Protein AF-A0A285D350-F1 (afdb_monomer_lite)

Secondary structure (DSSP, 8-state):
-THHHH--EEEES-TTPPPPPPPPPTT-S--PPP--TT-TTPPPPHHHHHHHHHTT-SEEEEEEEEETTEEEEEEEEEESS--PPPGGG---

Sequence (92 aa):
MGSYLRQRVGSIADWRYQPVPLLAHPGLDDLVPLDLTHSSLRSVSPIHREYMQNTHVAASLTIGLADGERLWGMLVCHNMTPRIAGSERRPP

Foldseek 3Di:
DVLCLVAQKEKDQFLPDDDDDDDDDPPDPDDDDDDCSHPNNDDDDPVVSVVCVVVLFGMKMKGFDDDVSDGPDIDMDTDNHRHDDDPVPDDD

Organism: NCBI:txid439529

InterPro domains:
  IPR003018 GAF domain [PF01590] (40-82)
  IPR016132 Phytochrome chromophore attachment domain [PS50046] (1-92)
  IPR029016 GAF-like domain superfamily [G3DSA:3.30.450.40] (1-90)

Structure (mmCIF, N/CA/C/O backbone):
data_AF-A0A285D350-F1
#
_entry.id   AF-A0A285D350-F1
#
loop_
_atom_site.group_PDB
_atom_site.id
_atom_site.type_symbol
_atom_site.label_atom_id
_atom_site.label_alt_id
_atom_site.label_comp_id
_atom_site.label_asym_id
_atom_site.label_entity_id
_atom_site.label_seq_id
_atom_site.pdbx_PDB_ins_code
_atom_site.Cartn_x
_atom_site.Cartn_y
_atom_site.Cartn_z
_atom_site.occupancy
_atom_site.B_iso_or_equiv
_atom_site.auth_seq_id
_atom_site.auth_comp_id
_atom_site.auth_asym_id
_atom_site.auth_atom_id
_atom_site.pdbx_PDB_model_num
ATOM 1 N N . MET A 1 1 ? 5.336 8.931 2.870 1.00 42.41 1 MET A N 1
ATOM 2 C CA . MET A 1 1 ? 4.558 10.054 3.440 1.00 42.41 1 MET A CA 1
ATOM 3 C C . MET A 1 1 ? 3.962 10.975 2.370 1.00 42.41 1 MET A C 1
ATOM 5 O O . MET A 1 1 ? 2.776 11.249 2.445 1.00 42.41 1 MET A O 1
ATOM 9 N N . GLY A 1 2 ? 4.714 11.404 1.343 1.00 53.31 2 GLY A N 1
ATOM 10 C CA . GLY A 1 2 ? 4.216 12.350 0.322 1.00 53.31 2 GLY A CA 1
ATOM 11 C C . GLY A 1 2 ? 3.098 11.858 -0.615 1.00 53.31 2 GLY A C 1
ATOM 12 O O . GLY A 1 2 ? 2.440 12.685 -1.238 1.00 53.31 2 GLY A O 1
ATOM 13 N N . SER A 1 3 ? 2.830 10.546 -0.714 1.00 59.09 3 SER A N 1
ATOM 14 C CA . SER A 1 3 ? 1.742 10.057 -1.577 1.00 59.09 3 SER A CA 1
ATOM 15 C C . SER A 1 3 ? 0.355 10.387 -1.034 1.00 59.09 3 SER A C 1
ATOM 17 O O . SER A 1 3 ? -0.541 10.567 -1.835 1.00 59.09 3 SER A O 1
ATOM 19 N N . TYR A 1 4 ? 0.155 10.499 0.284 1.00 55.75 4 TYR A N 1
ATOM 20 C CA . TYR A 1 4 ? -1.187 10.678 0.865 1.00 55.75 4 TYR A CA 1
ATOM 21 C C . TYR A 1 4 ? -1.789 12.065 0.618 1.00 55.75 4 TYR A C 1
ATOM 23 O O . TYR A 1 4 ? -3.002 12.229 0.677 1.00 55.75 4 TYR A O 1
ATOM 31 N N . LEU A 1 5 ? -0.947 13.046 0.288 1.00 60.25 5 LEU A N 1
ATOM 32 C CA . LEU A 1 5 ? -1.401 14.344 -0.209 1.00 60.25 5 LEU A CA 1
ATOM 33 C C . LEU A 1 5 ? -1.850 14.277 -1.674 1.00 60.25 5 LEU A C 1
ATOM 35 O O . LEU A 1 5 ? -2.768 14.993 -2.059 1.00 60.25 5 LEU A O 1
ATOM 39 N N . ARG A 1 6 ? -1.226 13.403 -2.476 1.00 63.06 6 ARG A N 1
ATOM 40 C CA . ARG A 1 6 ? -1.479 13.265 -3.921 1.00 63.06 6 ARG A CA 1
ATOM 41 C C . ARG A 1 6 ? -2.569 12.240 -4.250 1.00 63.06 6 ARG A C 1
ATOM 43 O O . ARG A 1 6 ? -3.367 12.449 -5.154 1.00 63.06 6 ARG A O 1
ATOM 50 N N . GLN A 1 7 ? -2.643 11.158 -3.488 1.00 70.56 7 GLN A N 1
ATOM 51 C CA . GLN A 1 7 ? -3.669 10.127 -3.547 1.00 70.56 7 GLN A CA 1
ATOM 52 C C . GLN A 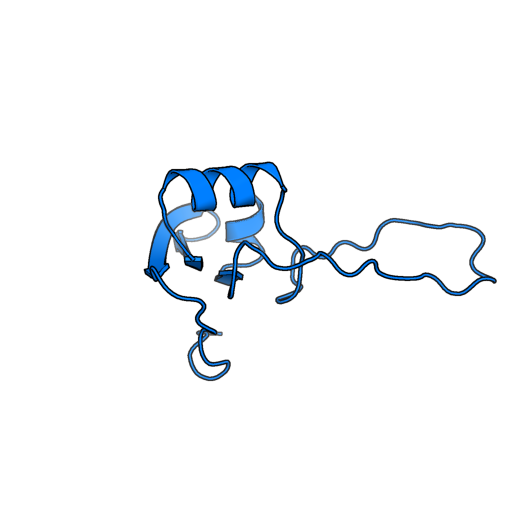1 7 ? -4.166 9.881 -2.125 1.00 70.56 7 GLN A C 1
ATOM 54 O O . GLN A 1 7 ? -3.525 9.202 -1.320 1.00 70.56 7 GLN A O 1
ATOM 59 N N . ARG A 1 8 ? -5.319 10.482 -1.821 1.00 73.69 8 ARG A N 1
ATOM 60 C CA . ARG A 1 8 ? -5.891 10.519 -0.472 1.00 73.69 8 ARG A CA 1
ATOM 61 C C . ARG A 1 8 ? -6.428 9.172 -0.013 1.00 73.69 8 ARG A C 1
ATOM 63 O O . ARG A 1 8 ? -6.519 8.963 1.185 1.00 73.69 8 ARG A O 1
ATOM 70 N N . VAL A 1 9 ? -6.747 8.255 -0.927 1.00 82.19 9 VAL A N 1
ATOM 71 C CA . VAL A 1 9 ? -7.259 6.923 -0.582 1.00 82.19 9 VAL A CA 1
ATOM 72 C C . VAL A 1 9 ? -6.379 5.831 -1.176 1.00 82.19 9 VAL A C 1
ATOM 74 O O . VAL A 1 9 ? -6.189 5.773 -2.390 1.00 82.19 9 VAL A O 1
ATOM 77 N N . GLY A 1 10 ? -5.885 4.939 -0.319 1.00 88.50 10 GLY A N 1
ATOM 78 C CA . GLY A 1 10 ? -5.151 3.734 -0.701 1.00 88.50 10 GLY A CA 1
ATOM 79 C C . GLY A 1 10 ? -5.777 2.493 -0.075 1.00 88.50 10 GLY A C 1
ATOM 80 O O . GLY A 1 10 ? -6.246 2.544 1.060 1.00 88.50 10 GLY A O 1
ATOM 81 N N . SER A 1 11 ? -5.794 1.378 -0.801 1.00 91.38 11 SER A N 1
ATOM 82 C CA . SER A 1 11 ? -6.365 0.119 -0.314 1.00 91.38 11 SER A CA 1
ATOM 83 C C . SER A 1 11 ? -5.489 -1.075 -0.665 1.00 91.38 11 SER A C 1
ATOM 85 O O . SER A 1 11 ? -4.987 -1.166 -1.782 1.00 91.38 11 SER A O 1
ATOM 87 N N . ILE A 1 12 ? -5.383 -2.016 0.267 1.00 93.94 12 ILE A N 1
ATOM 88 C CA . ILE A 1 12 ? -4.730 -3.315 0.114 1.00 93.94 12 ILE A CA 1
ATOM 89 C C . ILE A 1 12 ? -5.782 -4.361 0.465 1.00 93.94 12 ILE A C 1
ATOM 91 O O . ILE A 1 12 ? -6.179 -4.463 1.624 1.00 93.94 12 ILE A O 1
ATOM 95 N N . ALA A 1 13 ? -6.264 -5.101 -0.533 1.00 94.31 13 ALA A N 1
ATOM 96 C CA . ALA A 1 13 ? -7.353 -6.060 -0.339 1.00 94.31 13 ALA A CA 1
ATOM 97 C C . ALA A 1 13 ? -6.896 -7.376 0.311 1.00 94.31 13 ALA A C 1
ATOM 99 O O . ALA A 1 13 ? -7.656 -7.988 1.058 1.00 94.31 13 ALA A O 1
ATOM 100 N N . ASP A 1 14 ? -5.664 -7.795 0.029 1.00 95.62 14 ASP A N 1
ATOM 101 C CA . ASP A 1 14 ? -4.968 -8.906 0.679 1.00 95.62 14 ASP A CA 1
ATOM 102 C C . ASP A 1 14 ? -3.470 -8.604 0.608 1.00 95.62 14 ASP A C 1
ATOM 104 O O . ASP A 1 14 ? -2.965 -8.335 -0.481 1.00 95.62 14 ASP A O 1
ATOM 108 N N . TRP A 1 15 ? -2.743 -8.626 1.725 1.00 94.88 15 TRP A N 1
ATOM 109 C CA . TRP A 1 15 ? -1.292 -8.401 1.707 1.00 94.88 15 TRP A CA 1
ATOM 110 C C . TRP A 1 15 ? -0.523 -9.520 0.992 1.00 94.88 15 TRP A C 1
ATOM 112 O O . TRP A 1 15 ? 0.577 -9.275 0.498 1.00 94.88 15 TRP A O 1
ATOM 122 N N . ARG A 1 16 ? -1.093 -10.729 0.896 1.00 95.69 16 ARG A N 1
ATOM 123 C CA . ARG A 1 16 ? -0.460 -11.908 0.274 1.00 95.69 16 ARG A CA 1
ATOM 124 C C . ARG A 1 16 ? -0.526 -11.896 -1.249 1.00 95.69 16 ARG A C 1
ATOM 126 O 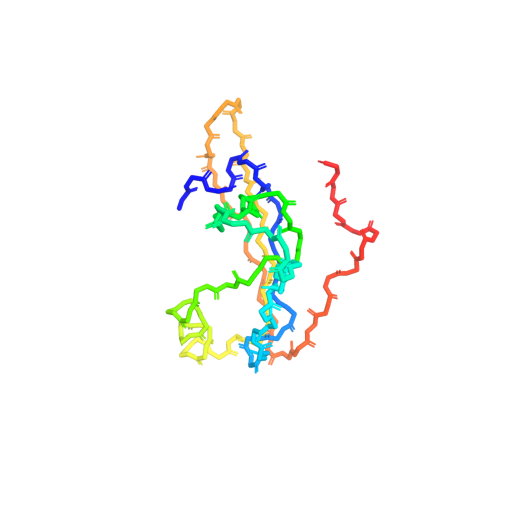O . ARG A 1 16 ? -0.071 -12.845 -1.880 1.00 95.69 16 ARG A O 1
ATOM 133 N N . TYR A 1 17 ? -1.106 -10.858 -1.850 1.00 94.31 17 TYR A N 1
ATOM 134 C CA . TYR A 1 17 ? -1.190 -10.760 -3.299 1.00 94.31 17 TYR A CA 1
ATOM 135 C C . TYR A 1 17 ? 0.204 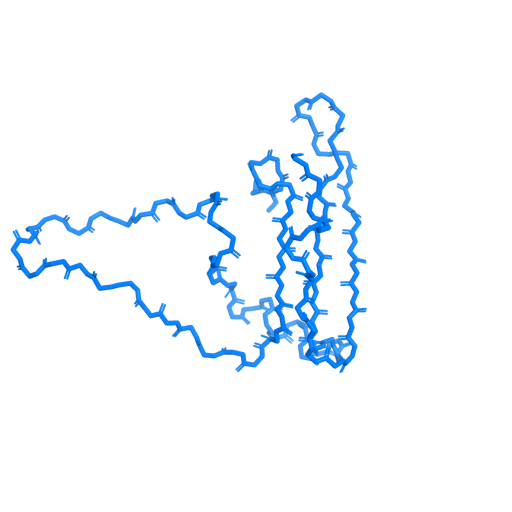-10.821 -3.947 1.00 94.31 17 TYR A C 1
ATOM 137 O O . TYR A 1 17 ? 1.199 -10.295 -3.427 1.00 94.31 17 TYR A O 1
ATOM 145 N N . GLN A 1 18 ? 0.257 -11.441 -5.123 1.00 95.12 18 GLN A N 1
ATOM 146 C CA . GLN A 1 18 ? 1.439 -11.430 -5.969 1.00 95.12 18 GLN A CA 1
ATOM 147 C C . GLN A 1 18 ? 1.399 -10.181 -6.866 1.00 95.12 18 GLN A C 1
ATOM 149 O O . GLN A 1 18 ? 0.420 -9.997 -7.592 1.00 95.12 18 GLN A O 1
ATOM 154 N N . PRO A 1 19 ? 2.420 -9.302 -6.827 1.00 94.25 19 PRO A N 1
ATOM 155 C CA . PRO A 1 19 ? 2.487 -8.154 -7.722 1.00 94.25 19 PRO A CA 1
ATOM 156 C C . PRO A 1 19 ? 2.502 -8.596 -9.185 1.00 94.25 19 PRO A C 1
ATOM 158 O O . PRO A 1 19 ? 3.257 -9.495 -9.554 1.00 94.25 19 PRO A O 1
ATOM 161 N N . VAL A 1 20 ? 1.692 -7.938 -10.011 1.00 94.94 20 VAL A N 1
ATOM 162 C CA . VAL A 1 20 ? 1.656 -8.161 -11.460 1.00 94.94 20 VAL A CA 1
ATOM 163 C C . VAL A 1 20 ? 2.481 -7.060 -12.133 1.00 94.94 20 VAL A C 1
ATOM 165 O O . VAL A 1 20 ? 2.172 -5.881 -11.928 1.00 94.94 20 VAL A O 1
ATOM 168 N N . PRO A 1 21 ? 3.540 -7.398 -12.891 1.00 92.19 21 PRO A N 1
ATOM 169 C CA . PRO A 1 21 ? 4.363 -6.400 -13.562 1.00 92.19 21 PRO A CA 1
ATOM 170 C C . PRO A 1 21 ? 3.600 -5.753 -14.722 1.00 92.19 21 PRO A C 1
ATOM 172 O O . PRO A 1 21 ? 2.837 -6.411 -15.428 1.00 92.19 21 PRO A O 1
ATOM 175 N N . LEU A 1 22 ? 3.844 -4.460 -14.944 1.00 90.88 22 LEU A N 1
ATOM 176 C CA . LEU A 1 22 ? 3.435 -3.793 -16.177 1.00 90.88 22 LEU A CA 1
ATOM 177 C C . LEU A 1 22 ? 4.453 -4.124 -17.269 1.00 90.88 22 LEU A C 1
ATOM 179 O O . LEU A 1 22 ? 5.656 -3.980 -17.056 1.00 90.88 22 LEU A O 1
ATOM 183 N N . LEU A 1 23 ? 3.963 -4.568 -18.424 1.00 90.88 23 LEU A N 1
ATOM 184 C CA . LEU A 1 23 ? 4.792 -4.881 -19.582 1.00 90.88 23 LEU A CA 1
ATOM 185 C C . LEU A 1 23 ? 4.743 -3.712 -20.563 1.00 90.88 23 LEU A C 1
ATOM 187 O O . LEU A 1 23 ? 3.664 -3.221 -20.897 1.00 90.88 23 LEU A O 1
ATOM 191 N N . ALA A 1 24 ? 5.912 -3.269 -21.016 1.00 88.88 24 ALA A N 1
ATOM 192 C CA . ALA A 1 24 ? 6.019 -2.294 -22.090 1.00 88.88 24 ALA A CA 1
ATOM 193 C C . ALA A 1 24 ? 5.924 -2.988 -23.456 1.00 88.88 24 ALA A C 1
ATOM 195 O O . ALA A 1 24 ? 6.251 -4.169 -23.595 1.00 88.88 24 ALA A O 1
ATOM 196 N N . HIS A 1 25 ? 5.483 -2.246 -24.472 1.00 88.94 25 HIS A N 1
ATOM 197 C CA . HIS A 1 25 ? 5.488 -2.743 -25.844 1.00 88.94 25 HIS A CA 1
ATOM 198 C C . HIS A 1 25 ? 6.940 -2.957 -26.327 1.00 88.94 25 HIS A C 1
ATOM 200 O O . HIS A 1 25 ? 7.766 -2.075 -26.094 1.00 88.94 25 HIS A O 1
ATOM 206 N N . PRO A 1 26 ? 7.265 -4.054 -27.043 1.00 85.56 26 PRO A N 1
ATOM 207 C CA . PRO A 1 26 ? 8.645 -4.376 -27.439 1.00 85.56 26 PRO A CA 1
ATOM 208 C C . PRO A 1 26 ? 9.358 -3.337 -28.318 1.00 85.56 26 PRO A C 1
ATOM 210 O O . PRO A 1 26 ? 10.575 -3.361 -28.414 1.00 85.56 26 PRO A O 1
ATOM 213 N N . GLY A 1 27 ? 8.604 -2.461 -28.986 1.00 89.56 27 GLY A N 1
ATOM 214 C CA . GLY A 1 27 ? 9.134 -1.391 -29.845 1.00 89.56 27 GLY A CA 1
ATOM 215 C C . GLY A 1 27 ? 9.362 -0.048 -29.142 1.00 89.56 27 GLY A C 1
ATOM 216 O O . GLY A 1 27 ? 9.463 0.964 -29.825 1.00 89.56 27 GLY A O 1
ATOM 217 N N . LEU A 1 28 ? 9.329 -0.007 -27.807 1.00 86.69 28 LEU A N 1
ATOM 218 C CA . LEU A 1 28 ? 9.681 1.182 -27.030 1.00 86.69 28 LEU A CA 1
ATOM 219 C C . LEU A 1 28 ? 11.150 1.090 -26.613 1.00 86.69 28 LEU A C 1
ATOM 221 O O . LEU A 1 28 ? 11.501 0.237 -25.800 1.00 86.69 28 LEU A O 1
ATOM 225 N N . AS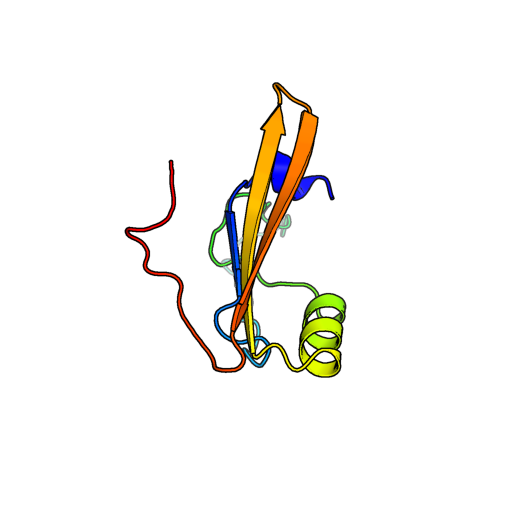P A 1 29 ? 11.977 1.983 -27.153 1.00 78.94 29 ASP A N 1
ATOM 226 C CA . ASP A 1 29 ? 13.423 2.000 -26.895 1.00 78.94 29 ASP A CA 1
ATOM 227 C C . ASP A 1 29 ? 13.772 2.606 -25.522 1.00 78.94 29 ASP A C 1
ATOM 229 O O . ASP A 1 29 ? 14.737 2.189 -24.884 1.00 78.94 29 ASP A O 1
ATOM 233 N N . ASP A 1 30 ? 12.935 3.522 -25.020 1.00 79.81 30 ASP A N 1
ATOM 234 C CA . ASP A 1 30 ? 13.108 4.175 -23.720 1.00 79.81 30 ASP A CA 1
ATOM 235 C C . ASP A 1 30 ? 12.050 3.711 -22.711 1.00 79.81 30 ASP A C 1
ATOM 237 O O . ASP A 1 30 ? 10.888 4.130 -22.720 1.00 79.81 30 ASP A O 1
ATOM 241 N N . LEU A 1 31 ? 12.474 2.855 -21.781 1.00 83.88 31 LEU A N 1
ATOM 242 C CA . LEU A 1 31 ? 11.641 2.383 -20.677 1.00 83.88 31 LEU A CA 1
ATOM 243 C C . LEU A 1 31 ? 11.702 3.357 -19.497 1.00 83.88 31 LEU A C 1
ATOM 245 O O . LEU A 1 31 ? 12.409 3.134 -18.513 1.00 83.88 31 LEU A O 1
ATOM 249 N N . VAL A 1 32 ? 10.929 4.439 -19.578 1.00 85.69 32 VAL A N 1
ATOM 250 C CA . VAL A 1 32 ? 10.731 5.348 -18.441 1.00 85.69 32 VAL A CA 1
ATOM 251 C C . VAL A 1 32 ? 9.682 4.757 -17.485 1.00 85.69 32 VAL A C 1
ATOM 253 O O . VAL A 1 32 ? 8.577 4.426 -17.926 1.00 85.69 32 VAL A O 1
ATOM 256 N N . PRO A 1 33 ? 9.971 4.625 -16.174 1.00 87.25 33 PRO A N 1
ATOM 257 C CA . PRO A 1 33 ? 8.986 4.155 -15.205 1.00 87.25 33 PRO A CA 1
ATOM 258 C C . PRO A 1 33 ? 7.744 5.052 -15.171 1.00 87.25 33 PRO A C 1
ATOM 260 O O . PRO A 1 33 ? 7.846 6.268 -15.005 1.00 87.25 33 PRO A O 1
ATOM 263 N N . LEU A 1 34 ? 6.562 4.444 -15.278 1.00 89.06 34 LEU A N 1
ATOM 264 C CA . LEU A 1 34 ? 5.297 5.163 -15.163 1.00 89.06 34 LEU A CA 1
ATOM 265 C C . LEU A 1 34 ? 5.075 5.633 -13.719 1.00 89.06 34 LEU A C 1
ATOM 267 O O . LEU A 1 34 ? 5.130 4.830 -12.781 1.00 89.06 34 LEU A O 1
ATOM 271 N N . ASP A 1 35 ? 4.757 6.915 -13.536 1.00 89.69 35 ASP A N 1
ATOM 272 C CA . ASP A 1 35 ? 4.320 7.419 -12.236 1.00 89.69 35 ASP A CA 1
ATOM 273 C C . ASP A 1 35 ? 2.903 6.914 -11.921 1.00 89.69 35 ASP A C 1
ATOM 275 O O . ASP A 1 35 ? 1.897 7.390 -12.446 1.00 89.69 35 ASP A O 1
ATOM 279 N N . LEU A 1 36 ? 2.825 5.924 -11.031 1.00 89.38 36 LEU A N 1
ATOM 280 C CA . LEU A 1 36 ? 1.572 5.324 -10.575 1.00 89.38 36 LEU A CA 1
ATOM 281 C C . LEU A 1 36 ? 0.983 6.018 -9.338 1.00 89.38 36 LEU A C 1
ATOM 283 O O . LEU A 1 36 ? 0.101 5.444 -8.697 1.00 89.38 36 LEU A O 1
ATOM 287 N N . THR A 1 37 ? 1.442 7.220 -8.970 1.00 86.88 37 THR A N 1
ATOM 288 C CA . THR A 1 37 ? 1.023 7.923 -7.743 1.00 86.88 37 THR A CA 1
ATOM 289 C C . THR A 1 37 ? -0.492 8.069 -7.599 1.00 86.88 37 THR A C 1
ATOM 291 O O . THR A 1 37 ? -0.951 8.098 -6.467 1.00 86.88 37 THR A O 1
ATOM 294 N N . HIS A 1 38 ? -1.265 8.120 -8.690 1.00 85.62 38 HIS A N 1
ATOM 295 C CA . HIS A 1 38 ? -2.735 8.218 -8.656 1.00 85.62 38 HIS A CA 1
ATOM 296 C C . HIS A 1 38 ? -3.458 6.902 -8.999 1.00 85.62 38 HIS A C 1
ATOM 298 O O . HIS A 1 38 ? -4.688 6.853 -9.028 1.00 85.62 38 HIS A O 1
ATOM 304 N N . SER A 1 39 ? -2.720 5.817 -9.255 1.00 87.69 39 SER A N 1
ATOM 305 C CA . SER A 1 39 ? -3.313 4.520 -9.581 1.00 87.69 39 SER A CA 1
ATOM 306 C C . SER A 1 39 ? -3.866 3.843 -8.332 1.00 87.69 39 SER A C 1
ATOM 308 O O . SER A 1 39 ? -3.174 3.659 -7.331 1.00 87.69 39 SER A O 1
ATOM 310 N N . SER A 1 40 ? -5.126 3.414 -8.393 1.00 83.88 40 SER A N 1
ATOM 311 C CA . SER A 1 40 ? -5.756 2.661 -7.300 1.00 83.88 40 SER A CA 1
ATOM 312 C C . SER A 1 40 ? -5.261 1.215 -7.179 1.00 83.88 40 SER A C 1
ATOM 314 O O . SER A 1 40 ? -5.437 0.607 -6.128 1.00 83.88 40 SER A O 1
ATOM 316 N N . LEU A 1 41 ? -4.617 0.687 -8.225 1.00 88.00 41 LEU A N 1
ATOM 317 C CA . LEU A 1 41 ? -4.063 -0.672 -8.280 1.00 88.00 41 LEU A CA 1
ATOM 318 C C . LEU A 1 41 ? -2.539 -0.691 -8.102 1.00 88.00 41 LEU A C 1
ATOM 320 O O . LEU A 1 41 ? -1.893 -1.711 -8.347 1.00 88.00 41 LEU A O 1
ATOM 324 N N . ARG A 1 42 ? -1.939 0.439 -7.706 1.00 90.19 42 ARG A N 1
ATOM 325 C CA . ARG A 1 42 ? -0.498 0.518 -7.467 1.00 90.19 42 ARG A CA 1
ATOM 326 C C . ARG A 1 42 ? -0.090 -0.526 -6.427 1.00 90.19 42 ARG A C 1
ATOM 328 O O . ARG A 1 42 ? -0.652 -0.589 -5.336 1.00 90.19 42 ARG A O 1
ATOM 335 N N . SER A 1 43 ? 0.937 -1.305 -6.759 1.00 92.19 43 SER A N 1
ATOM 336 C CA . SER A 1 43 ? 1.512 -2.268 -5.825 1.00 92.19 43 SER A CA 1
ATOM 337 C C . SER A 1 43 ? 2.142 -1.576 -4.615 1.00 92.19 43 SER A C 1
ATOM 339 O O . SER A 1 43 ? 2.707 -0.485 -4.713 1.00 92.19 43 SER A O 1
ATOM 341 N N . VAL A 1 44 ? 2.065 -2.238 -3.465 1.00 92.19 44 VAL A N 1
ATOM 342 C CA . VAL A 1 44 ? 2.652 -1.779 -2.210 1.00 92.19 44 VAL A CA 1
ATOM 343 C C . VAL A 1 44 ? 4.038 -2.371 -1.985 1.00 92.19 44 VAL A C 1
ATOM 345 O O . VAL A 1 44 ? 4.380 -3.439 -2.492 1.00 92.19 44 VAL A O 1
ATOM 348 N N . SER A 1 45 ? 4.850 -1.652 -1.208 1.00 92.06 45 SER A N 1
ATOM 349 C CA . SER A 1 45 ? 6.209 -2.077 -0.873 1.00 92.06 45 SER A CA 1
ATOM 350 C C . SER A 1 45 ? 6.209 -3.436 -0.153 1.00 92.06 45 SER A C 1
ATOM 352 O O . SER A 1 45 ? 5.380 -3.638 0.741 1.00 92.06 45 SER A O 1
ATOM 354 N N . PRO A 1 46 ? 7.161 -4.341 -0.459 1.00 93.31 46 PRO A N 1
ATOM 355 C CA . PRO A 1 46 ? 7.366 -5.578 0.294 1.00 93.31 46 PRO A CA 1
ATOM 356 C C . PRO A 1 46 ? 7.481 -5.366 1.807 1.00 93.31 46 PRO A C 1
ATOM 358 O O . PRO A 1 46 ? 6.872 -6.116 2.558 1.00 93.31 46 PRO A O 1
ATOM 361 N N . ILE A 1 47 ? 8.145 -4.289 2.242 1.00 95.50 47 ILE A N 1
ATOM 362 C CA . ILE A 1 47 ? 8.309 -3.950 3.666 1.00 95.50 47 ILE A CA 1
ATOM 363 C C . ILE A 1 47 ? 6.950 -3.678 4.328 1.00 95.50 47 ILE A C 1
ATOM 365 O O . ILE A 1 47 ? 6.704 -4.078 5.462 1.00 95.50 47 ILE A O 1
ATOM 369 N N . HIS A 1 48 ? 6.029 -3.013 3.622 1.00 93.00 48 HIS A N 1
ATOM 370 C CA . HIS A 1 48 ? 4.699 -2.750 4.173 1.00 93.00 48 HIS A CA 1
ATOM 371 C C . HIS A 1 48 ? 3.854 -4.028 4.257 1.00 93.00 48 HIS A C 1
ATOM 373 O O . HIS A 1 48 ? 3.084 -4.188 5.198 1.00 93.00 48 HIS A O 1
ATOM 379 N N . ARG A 1 49 ? 4.035 -4.965 3.316 1.00 94.44 49 ARG A N 1
ATOM 380 C CA . ARG A 1 49 ? 3.391 -6.287 3.374 1.00 94.44 49 ARG A CA 1
ATOM 381 C C . ARG A 1 49 ? 3.898 -7.111 4.558 1.00 94.44 49 ARG A C 1
ATOM 383 O O . ARG A 1 49 ? 3.088 -7.690 5.270 1.00 94.44 49 ARG A O 1
ATOM 390 N N . GLU A 1 50 ? 5.204 -7.096 4.812 1.00 95.62 50 GLU A N 1
ATOM 391 C CA . GLU A 1 50 ? 5.802 -7.738 5.989 1.00 95.62 50 GLU A CA 1
ATOM 392 C C . GLU A 1 50 ? 5.276 -7.124 7.296 1.00 95.62 50 GLU A C 1
ATOM 394 O O . GLU A 1 50 ? 4.899 -7.837 8.222 1.00 95.62 50 GLU A O 1
ATOM 399 N N . TYR A 1 51 ? 5.144 -5.796 7.356 1.00 95.50 51 TYR A N 1
ATOM 400 C CA . TYR A 1 51 ? 4.514 -5.130 8.497 1.00 95.50 51 TYR A CA 1
ATOM 401 C C . TYR A 1 51 ? 3.063 -5.592 8.723 1.00 95.50 51 TYR A C 1
ATOM 403 O O . TYR A 1 51 ? 2.677 -5.881 9.857 1.00 95.50 51 TYR A O 1
ATOM 411 N N . MET A 1 52 ? 2.257 -5.686 7.660 1.00 96.19 52 MET A N 1
ATOM 412 C CA . MET A 1 52 ? 0.881 -6.191 7.748 1.00 96.19 52 MET A CA 1
ATOM 413 C C . MET A 1 52 ? 0.840 -7.635 8.256 1.00 96.19 52 MET A C 1
ATOM 415 O O . MET A 1 52 ? 0.049 -7.947 9.143 1.00 96.19 52 MET A O 1
ATOM 419 N N . GLN A 1 53 ? 1.737 -8.490 7.761 1.00 95.94 53 GLN A N 1
ATOM 420 C CA . GLN A 1 53 ? 1.891 -9.860 8.244 1.00 95.94 53 GLN A CA 1
ATOM 421 C C . GLN A 1 53 ? 2.209 -9.895 9.746 1.00 95.94 53 GLN A C 1
ATOM 423 O O . GLN A 1 53 ? 1.517 -10.577 10.500 1.00 95.94 53 GLN A O 1
ATOM 428 N N . ASN A 1 54 ? 3.202 -9.124 10.191 1.00 96.81 54 ASN A N 1
ATOM 429 C CA . ASN A 1 54 ? 3.641 -9.091 11.590 1.00 96.81 54 ASN A CA 1
ATOM 430 C C . ASN A 1 54 ? 2.564 -8.541 12.539 1.00 96.81 54 ASN A C 1
ATOM 432 O O . ASN A 1 54 ? 2.512 -8.900 13.714 1.00 96.81 54 ASN A O 1
ATOM 436 N N . THR A 1 55 ? 1.680 -7.684 12.029 1.00 95.56 55 THR A N 1
ATOM 437 C CA . THR A 1 55 ? 0.539 -7.125 12.771 1.00 95.56 55 THR A CA 1
ATOM 438 C C . THR A 1 55 ? -0.756 -7.915 12.583 1.00 95.56 55 THR A C 1
ATOM 440 O O . THR A 1 55 ? -1.792 -7.513 13.106 1.00 95.56 55 THR A O 1
ATOM 443 N N . HIS A 1 56 ? -0.699 -9.061 11.896 1.00 96.12 56 HIS A N 1
ATOM 444 C CA . HIS A 1 56 ? -1.833 -9.948 11.624 1.00 96.12 56 HIS A CA 1
ATOM 445 C C . HIS A 1 56 ? -2.971 -9.295 10.816 1.00 96.12 56 HIS A C 1
ATOM 447 O O . HIS A 1 56 ? -4.097 -9.788 10.809 1.00 96.12 56 HIS A O 1
ATOM 453 N N . VAL A 1 57 ? -2.688 -8.209 10.092 1.00 97.38 57 VAL A N 1
ATOM 454 C CA . VAL A 1 57 ? -3.661 -7.500 9.255 1.00 97.38 57 VAL A CA 1
ATOM 455 C C . VAL A 1 57 ? -3.697 -8.124 7.862 1.00 97.38 57 VAL A C 1
ATOM 457 O O . VAL A 1 57 ? -2.697 -8.136 7.149 1.00 97.38 57 VAL A O 1
ATOM 460 N N . ALA A 1 58 ? -4.867 -8.595 7.429 1.00 97.00 58 ALA A N 1
ATOM 461 C CA . ALA A 1 58 ? -5.045 -9.172 6.098 1.00 97.00 58 ALA A CA 1
ATOM 462 C C . ALA A 1 58 ? -5.273 -8.104 5.015 1.00 97.00 58 ALA A C 1
ATOM 464 O O . ALA A 1 58 ? -4.717 -8.200 3.923 1.00 97.00 58 ALA A O 1
ATOM 465 N N . ALA A 1 59 ? -6.077 -7.086 5.328 1.00 95.81 59 ALA A N 1
ATOM 466 C CA . ALA A 1 59 ? -6.448 -6.006 4.418 1.00 95.81 59 ALA A CA 1
ATOM 467 C C . ALA A 1 59 ? -6.389 -4.647 5.126 1.00 95.81 59 ALA A C 1
ATOM 469 O O . ALA A 1 59 ? -6.667 -4.552 6.324 1.00 95.81 59 ALA A O 1
ATOM 470 N N . SER A 1 60 ? -6.061 -3.591 4.383 1.00 94.81 60 SER A N 1
ATOM 471 C CA . SER A 1 60 ? -5.971 -2.228 4.912 1.00 94.81 60 SER A CA 1
ATOM 472 C C . SER A 1 60 ? -6.597 -1.209 3.963 1.00 94.81 60 SER A C 1
ATOM 474 O O . SER A 1 60 ? -6.446 -1.297 2.746 1.00 94.81 60 SER A O 1
ATOM 476 N N . LEU A 1 61 ? -7.294 -0.226 4.523 1.00 92.56 61 LEU A N 1
ATOM 477 C CA . LEU A 1 61 ? -7.757 0.977 3.837 1.00 92.56 61 LEU A CA 1
ATOM 478 C C . LEU A 1 61 ? -7.165 2.177 4.564 1.00 92.56 61 LEU A C 1
ATOM 480 O O . LEU A 1 61 ? -7.267 2.280 5.781 1.00 92.56 61 LEU A O 1
ATOM 484 N N . THR A 1 62 ? -6.569 3.094 3.818 1.00 91.12 62 THR A N 1
ATOM 485 C CA . THR A 1 62 ? -5.986 4.318 4.358 1.00 91.12 62 THR A CA 1
ATOM 486 C C . THR A 1 62 ? -6.600 5.525 3.676 1.00 91.12 62 THR A C 1
ATOM 488 O O . THR A 1 62 ? -6.650 5.580 2.447 1.00 91.12 62 THR A O 1
ATOM 491 N N . ILE A 1 63 ? -7.034 6.495 4.478 1.00 89.88 63 ILE A N 1
ATOM 492 C CA . ILE A 1 63 ? -7.574 7.775 4.031 1.00 89.88 63 ILE A CA 1
ATOM 493 C C . ILE A 1 63 ? -6.737 8.896 4.654 1.00 89.88 63 ILE A C 1
ATOM 495 O O . ILE A 1 63 ? -6.687 9.038 5.873 1.00 89.88 63 ILE A O 1
ATOM 499 N N . GLY A 1 64 ? -6.065 9.687 3.821 1.00 89.44 64 GLY A N 1
ATOM 500 C CA . GLY A 1 64 ? -5.356 10.895 4.227 1.00 89.44 64 GLY A CA 1
ATOM 501 C C . GLY A 1 64 ? -6.330 12.028 4.538 1.00 89.44 64 GLY A C 1
ATOM 502 O O . GLY A 1 64 ? -7.209 12.338 3.737 1.00 89.44 64 GLY A O 1
ATOM 503 N N . LEU A 1 65 ? -6.152 12.657 5.696 1.00 88.62 65 LEU A N 1
ATOM 504 C CA . LEU A 1 65 ? -6.889 13.838 6.129 1.00 88.62 65 LEU A CA 1
ATOM 505 C C . LEU A 1 65 ? -6.007 15.059 5.879 1.00 88.62 65 LEU A C 1
ATOM 507 O O . LEU A 1 65 ? -4.907 15.149 6.428 1.00 88.62 65 LEU A O 1
ATOM 511 N N . ALA A 1 66 ? -6.467 15.976 5.033 1.00 86.94 66 ALA A N 1
ATOM 512 C CA . ALA A 1 66 ? -5.735 17.187 4.684 1.00 86.94 66 ALA A CA 1
ATOM 513 C C . ALA A 1 66 ? -6.383 18.422 5.316 1.00 86.94 66 ALA A C 1
ATOM 515 O O . ALA A 1 66 ? -7.608 18.515 5.371 1.00 86.94 66 ALA A O 1
ATOM 516 N N . ASP A 1 67 ? -5.546 19.367 5.730 1.00 87.31 67 ASP A N 1
ATOM 517 C CA . ASP A 1 67 ? -5.919 20.732 6.092 1.00 87.31 67 ASP A CA 1
ATOM 518 C C . ASP A 1 67 ? -5.152 21.678 5.156 1.00 87.31 67 ASP A C 1
ATOM 520 O O . ASP A 1 67 ? -3.924 21.801 5.233 1.00 87.31 67 ASP A O 1
ATOM 524 N N . GLY A 1 68 ? -5.856 22.227 4.163 1.00 86.25 68 GLY A N 1
ATOM 525 C CA . GLY A 1 68 ? -5.239 22.897 3.017 1.00 86.25 68 GLY A CA 1
ATOM 526 C C . GLY A 1 68 ? -4.287 21.972 2.244 1.00 86.25 68 GLY A C 1
ATOM 527 O O . GLY A 1 68 ? -4.663 20.876 1.821 1.00 86.25 68 GLY A O 1
ATOM 528 N N . GLU A 1 69 ? -3.041 22.414 2.067 1.00 84.25 69 GLU A N 1
ATOM 529 C CA . GLU A 1 69 ? -1.978 21.646 1.397 1.00 84.25 69 GLU A CA 1
ATOM 530 C C . GLU A 1 69 ? -1.211 20.704 2.340 1.00 84.25 69 GLU A C 1
ATOM 532 O O . GLU A 1 69 ? -0.285 20.003 1.924 1.00 84.25 69 GLU A O 1
ATOM 537 N N . ARG A 1 70 ? -1.578 20.664 3.626 1.00 85.56 70 ARG A N 1
ATOM 538 C CA . ARG A 1 70 ? -0.862 19.892 4.640 1.00 85.56 70 ARG A CA 1
ATOM 539 C C . ARG A 1 70 ? -1.607 18.610 4.991 1.00 85.56 70 ARG A C 1
ATOM 541 O O . ARG A 1 70 ? -2.816 18.609 5.199 1.00 85.56 70 ARG A O 1
ATOM 548 N N . LEU A 1 71 ? -0.867 17.505 5.117 1.00 87.81 71 LEU A N 1
ATOM 549 C CA . LEU A 1 71 ? -1.409 16.261 5.658 1.00 87.81 71 LEU A CA 1
ATOM 550 C C . LEU A 1 71 ? -1.562 16.458 7.163 1.00 87.81 71 LEU A C 1
ATOM 552 O O . LEU A 1 71 ? -0.565 16.524 7.883 1.00 87.81 71 LEU A O 1
ATOM 556 N N . TRP A 1 72 ? -2.804 16.589 7.611 1.00 91.44 72 TRP A N 1
ATOM 557 C CA . TRP A 1 72 ? -3.137 16.737 9.021 1.00 91.44 72 TRP A CA 1
ATOM 558 C C . TRP A 1 72 ? -3.064 15.389 9.741 1.00 91.44 72 TRP A C 1
ATOM 560 O O . TRP A 1 72 ? -2.540 15.298 10.848 1.00 91.44 72 TRP A O 1
ATOM 570 N N . GLY A 1 73 ? -3.525 14.321 9.088 1.00 90.44 73 GLY A N 1
ATOM 571 C CA . GLY A 1 73 ? -3.520 12.984 9.669 1.00 90.44 73 GLY A CA 1
ATOM 572 C C . GLY A 1 73 ? -3.937 11.900 8.686 1.00 90.44 73 GLY A C 1
ATOM 573 O O . GLY A 1 73 ? -4.045 12.132 7.482 1.00 90.44 73 GLY A O 1
ATOM 574 N N . MET A 1 74 ? -4.170 10.697 9.205 1.00 91.31 74 MET A N 1
ATOM 575 C CA . MET A 1 74 ? -4.657 9.559 8.430 1.00 91.31 74 MET A CA 1
ATOM 576 C C . MET A 1 74 ? -5.653 8.735 9.244 1.00 91.31 74 MET A C 1
ATOM 578 O O . MET A 1 74 ? -5.412 8.448 10.414 1.00 91.31 74 MET A O 1
ATOM 582 N N . LEU A 1 75 ? -6.731 8.303 8.596 1.00 91.56 75 LEU A N 1
ATOM 583 C CA . LEU A 1 75 ? -7.596 7.233 9.074 1.00 91.56 75 LEU A CA 1
ATOM 584 C C . LEU A 1 75 ? -7.123 5.918 8.451 1.00 91.56 75 LEU A C 1
ATOM 586 O O . LEU A 1 75 ? -7.033 5.812 7.227 1.00 91.56 75 LEU A O 1
ATOM 590 N N . VAL A 1 76 ? -6.837 4.919 9.282 1.00 92.56 76 VAL A N 1
ATOM 591 C CA . VAL A 1 76 ? -6.419 3.589 8.828 1.00 92.56 76 VAL A CA 1
ATOM 592 C C . VAL A 1 76 ? -7.405 2.556 9.355 1.00 92.56 76 VAL A C 1
ATOM 594 O O . VAL A 1 76 ? -7.650 2.473 10.556 1.00 92.56 76 VAL A O 1
ATOM 597 N N . CYS A 1 77 ? -7.981 1.772 8.451 1.00 93.56 77 CYS A N 1
ATOM 598 C CA . CYS A 1 77 ? -8.882 0.676 8.772 1.00 93.56 77 CYS A CA 1
ATOM 599 C C . CYS A 1 77 ? -8.190 -0.647 8.457 1.00 93.56 77 CYS A C 1
ATOM 601 O O . CYS A 1 77 ? -7.706 -0.840 7.344 1.00 93.56 77 CYS A O 1
ATOM 603 N N . HIS A 1 78 ? -8.196 -1.569 9.413 1.00 95.56 78 HIS A N 1
ATOM 604 C CA . HIS A 1 78 ? -7.637 -2.907 9.259 1.00 95.56 78 HIS A CA 1
ATOM 605 C C . HIS A 1 78 ? -8.743 -3.955 9.269 1.00 95.56 78 HIS A C 1
ATOM 607 O O . HIS A 1 78 ? -9.716 -3.836 10.012 1.00 95.56 78 HIS A O 1
ATOM 613 N N . ASN A 1 79 ? -8.569 -5.002 8.470 1.00 96.38 79 ASN A N 1
ATOM 614 C CA . ASN A 1 79 ? -9.401 -6.193 8.527 1.00 96.38 79 ASN A CA 1
ATOM 615 C C . ASN A 1 79 ? -8.510 -7.434 8.643 1.00 96.38 79 ASN A C 1
ATOM 617 O O . ASN A 1 79 ? -7.495 -7.537 7.954 1.00 96.38 79 ASN A O 1
ATOM 621 N N . MET A 1 80 ? -8.898 -8.380 9.501 1.00 96.88 80 MET A N 1
ATOM 622 C CA . MET A 1 80 ? -8.134 -9.617 9.746 1.00 96.88 80 MET A CA 1
ATOM 623 C C . MET A 1 80 ? -8.369 -10.685 8.671 1.00 96.88 80 MET A C 1
ATOM 625 O O . MET A 1 80 ? -7.687 -11.704 8.635 1.00 96.88 80 MET A O 1
ATOM 629 N N . THR A 1 81 ? -9.317 -10.444 7.764 1.00 96.50 81 THR A N 1
ATOM 630 C CA . THR A 1 81 ? -9.553 -11.258 6.567 1.00 96.50 81 THR A CA 1
ATOM 631 C C . THR A 1 81 ? -9.395 -10.417 5.295 1.00 96.50 81 THR A C 1
ATOM 633 O O . THR A 1 81 ? -9.553 -9.191 5.350 1.00 96.50 81 THR A O 1
ATOM 636 N N . PRO A 1 82 ? -9.072 -11.029 4.142 1.00 96.31 82 PRO A N 1
ATOM 637 C CA . PRO A 1 82 ? -9.038 -10.312 2.873 1.00 96.31 82 PRO A CA 1
ATOM 638 C C . PRO A 1 82 ? -10.360 -9.593 2.612 1.00 96.31 82 PRO A C 1
ATOM 640 O O . PRO A 1 82 ? -11.437 -10.160 2.818 1.00 96.31 82 PRO A O 1
ATOM 643 N N . ARG A 1 83 ? -10.293 -8.329 2.194 1.00 94.56 83 ARG A N 1
ATOM 644 C CA . ARG A 1 83 ? -11.486 -7.509 1.975 1.00 94.56 83 ARG A CA 1
ATOM 645 C C . ARG A 1 83 ? -11.235 -6.406 0.967 1.00 94.56 83 ARG A C 1
ATOM 647 O O . ARG A 1 83 ? -10.349 -5.576 1.135 1.00 94.56 83 ARG A O 1
ATOM 654 N N . ILE A 1 84 ? -12.098 -6.348 -0.039 1.00 89.31 84 ILE A N 1
ATOM 655 C CA . ILE A 1 84 ? -12.149 -5.237 -0.984 1.00 89.31 84 ILE A CA 1
ATOM 656 C C . ILE A 1 84 ? -13.004 -4.128 -0.364 1.00 89.31 84 ILE A C 1
ATOM 658 O O . ILE A 1 84 ? -14.142 -4.358 0.050 1.00 89.31 84 ILE A O 1
ATOM 662 N N . ALA A 1 85 ? -12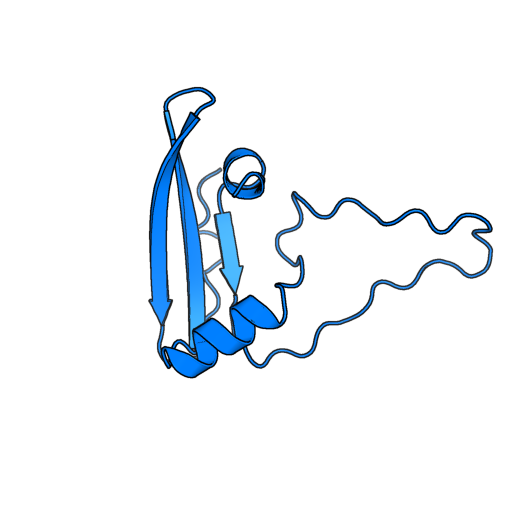.459 -2.915 -0.287 1.00 76.81 85 ALA A N 1
ATOM 663 C CA . ALA A 1 85 ? -13.264 -1.732 -0.017 1.00 76.81 85 ALA A CA 1
ATOM 664 C C . ALA A 1 85 ? -14.101 -1.440 -1.274 1.00 76.81 85 ALA A C 1
ATOM 666 O O . ALA A 1 85 ? -13.529 -1.226 -2.341 1.00 76.81 85 ALA A O 1
ATOM 667 N N . GLY A 1 86 ? -15.434 -1.496 -1.170 1.00 70.31 86 GLY A N 1
ATOM 668 C CA . GLY A 1 86 ? -16.332 -1.284 -2.313 1.00 70.31 86 GLY A CA 1
ATOM 669 C C . GLY A 1 86 ? -16.011 0.016 -3.060 1.00 70.31 86 GLY A C 1
ATOM 670 O O . GLY A 1 86 ? -15.765 1.046 -2.430 1.00 70.31 86 GLY A O 1
ATOM 671 N N . SER A 1 87 ? -15.995 -0.033 -4.394 1.00 60.91 87 SER A N 1
ATOM 672 C CA . SER A 1 87 ? -15.636 1.099 -5.266 1.00 60.91 87 SER A CA 1
ATOM 673 C C . SER A 1 87 ? -16.540 2.320 -5.070 1.00 60.91 87 SER A C 1
ATOM 675 O O . SER A 1 87 ? -16.079 3.449 -5.192 1.00 60.91 87 SER A O 1
ATOM 677 N N . GLU A 1 88 ? -17.797 2.088 -4.695 1.00 54.97 88 GLU A N 1
ATOM 678 C CA . GLU A 1 88 ? -18.828 3.089 -4.380 1.00 54.97 88 GLU A CA 1
ATOM 679 C C . GLU A 1 88 ? -18.581 3.881 -3.080 1.00 54.97 88 GLU A C 1
ATOM 681 O O . GLU A 1 88 ? -19.257 4.871 -2.825 1.00 54.97 88 GLU A O 1
ATOM 686 N N . ARG A 1 89 ? -17.632 3.453 -2.234 1.00 53.38 89 ARG A N 1
ATOM 687 C CA . ARG A 1 89 ? -17.396 4.041 -0.899 1.00 53.38 89 ARG A CA 1
ATOM 688 C C . ARG A 1 89 ? -16.153 4.920 -0.826 1.00 53.38 89 ARG A C 1
ATOM 690 O O . ARG A 1 89 ? -15.736 5.298 0.268 1.00 53.38 89 ARG A O 1
ATOM 697 N N . ARG A 1 90 ? -15.531 5.218 -1.967 1.00 54.97 90 ARG A N 1
ATOM 698 C CA . ARG A 1 90 ? -14.386 6.124 -2.030 1.00 54.97 90 ARG A CA 1
ATOM 699 C C . ARG A 1 90 ? -14.921 7.550 -2.212 1.00 54.97 90 ARG A C 1
ATOM 701 O O . ARG A 1 90 ? -15.527 7.803 -3.250 1.00 54.97 90 ARG A O 1
ATOM 708 N N . PRO A 1 91 ? -14.755 8.457 -1.232 1.00 49.12 91 PRO A N 1
ATOM 709 C CA . PRO A 1 91 ? -15.098 9.857 -1.450 1.00 49.12 91 PRO A CA 1
ATOM 710 C C . PRO A 1 91 ? -14.273 10.410 -2.630 1.00 49.12 91 PRO A C 1
ATOM 712 O O . PRO A 1 91 ? -13.166 9.901 -2.855 1.00 49.12 91 PRO A O 1
ATOM 715 N N . PRO A 1 92 ? -14.820 11.373 -3.397 1.00 49.03 92 PRO A N 1
ATOM 716 C CA . PRO A 1 92 ? -14.110 12.009 -4.506 1.00 49.03 92 PRO A CA 1
ATOM 717 C C . PRO A 1 92 ? 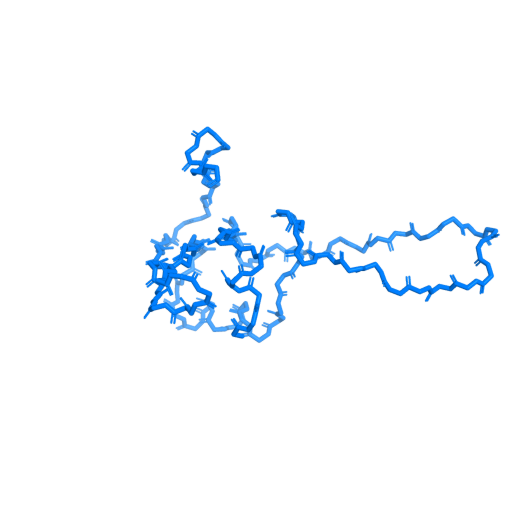-12.768 12.618 -4.072 1.00 49.03 92 PRO A C 1
ATOM 719 O O . PRO A 1 92 ? -12.649 13.054 -2.901 1.00 49.03 92 PRO A O 1
#

pLDDT: mean 85.63, std 13.31, range [42.41, 97.38]

Radius of gyration: 15.15 Å; chains: 1; bounding box: 32×35×43 Å